Protein AF-A0A2E0KTQ9-F1 (afdb_monomer_lite)

pLDDT: mean 81.31, std 12.9, range [50.94, 97.25]

Foldseek 3Di:
DDPPVVVVVVCDPVNVVVVVVVVVVVVVVVVVVVVVVVVCVCVVDNPQDFDKDKDDFPDDDDPDPDGGDIDIDTPGGDDDPPDD

Radius of gyration: 31.19 Å; chains: 1; bounding box: 53×26×88 Å

Secondary structure (DSSP, 8-state):
--SSHHHHTT--HHHHHHHHHHHHHHHHHHHHHHHHHHHHHHHSS-----EEEEE--SS---SSS-PPPPEEEEEES-------

Structure (mmCIF, N/CA/C/O backbone):
data_AF-A0A2E0KTQ9-F1
#
_entry.id   AF-A0A2E0KTQ9-F1
#
loop_
_atom_site.group_PDB
_atom_site.id
_atom_site.type_symbol
_atom_site.label_atom_id
_atom_site.label_alt_id
_atom_site.label_comp_id
_atom_site.label_asym_id
_atom_site.label_entity_id
_atom_site.label_seq_id
_atom_site.pdbx_PDB_ins_code
_atom_site.Cartn_x
_atom_site.Cartn_y
_atom_site.Cartn_z
_atom_site.occupancy
_atom_site.B_iso_or_equiv
_atom_site.auth_seq_id
_atom_site.auth_comp_id
_atom_site.auth_asym_id
_atom_site.auth_atom_id
_atom_site.pdbx_PDB_model_num
ATOM 1 N N . MET A 1 1 ? -1.954 13.725 50.346 1.00 50.94 1 MET A N 1
ATOM 2 C CA . MET A 1 1 ? -2.566 12.419 50.662 1.00 50.94 1 MET A CA 1
ATOM 3 C C . MET A 1 1 ? -3.179 11.870 49.382 1.00 50.94 1 MET A C 1
ATOM 5 O O . MET A 1 1 ? -4.112 12.471 48.872 1.00 50.94 1 MET A O 1
ATOM 9 N N . ASN A 1 2 ? -2.536 10.830 48.843 1.00 55.66 2 ASN A N 1
ATOM 10 C CA . ASN A 1 2 ? -2.932 9.873 47.800 1.00 55.66 2 ASN A CA 1
ATOM 11 C C . ASN A 1 2 ? -4.013 10.268 46.787 1.00 55.66 2 ASN A C 1
ATOM 13 O O . ASN A 1 2 ? -5.192 9.994 46.991 1.00 55.66 2 ASN A O 1
ATOM 17 N N . ASN A 1 3 ? -3.573 10.752 45.624 1.00 61.62 3 ASN A N 1
ATOM 18 C CA . ASN A 1 3 ? -4.342 10.612 44.382 1.00 61.62 3 ASN A CA 1
ATOM 19 C C . ASN A 1 3 ? -3.951 9.347 43.590 1.00 61.62 3 ASN A C 1
ATOM 21 O O . ASN A 1 3 ? -4.633 8.987 42.639 1.00 61.62 3 ASN A O 1
ATOM 25 N N . GLU A 1 4 ? -2.876 8.666 43.995 1.00 60.59 4 GLU A N 1
ATOM 26 C CA . GLU A 1 4 ? -2.304 7.509 43.294 1.00 60.59 4 GLU A CA 1
ATOM 27 C C . GLU A 1 4 ? -3.163 6.245 43.491 1.00 60.59 4 GLU A C 1
ATOM 29 O O . GLU A 1 4 ? -3.488 5.569 42.522 1.00 60.59 4 GLU A O 1
ATOM 34 N N . ASN A 1 5 ? -3.703 6.019 44.696 1.00 58.00 5 ASN A N 1
ATOM 35 C CA . ASN A 1 5 ? -4.533 4.836 44.991 1.00 58.00 5 ASN A CA 1
ATOM 36 C C . ASN A 1 5 ? -5.976 4.910 44.448 1.00 58.00 5 ASN A C 1
ATOM 38 O O . ASN A 1 5 ? -6.700 3.921 44.492 1.00 58.00 5 ASN A O 1
ATOM 42 N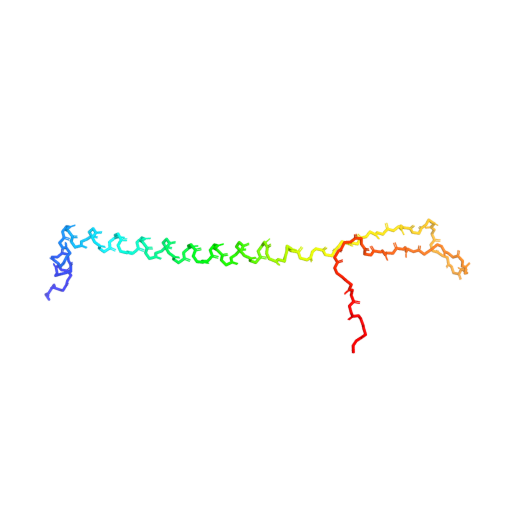 N . ARG A 1 6 ? -6.436 6.073 43.959 1.00 58.44 6 ARG A N 1
ATOM 43 C CA . ARG A 1 6 ? -7.812 6.235 43.438 1.00 58.44 6 ARG A CA 1
ATOM 44 C C . ARG A 1 6 ? -7.958 5.797 41.981 1.00 58.44 6 ARG A C 1
ATOM 46 O O . ARG A 1 6 ? -9.076 5.578 41.530 1.00 58.44 6 ARG A O 1
ATOM 53 N N . ASN A 1 7 ? -6.848 5.702 41.248 1.00 62.06 7 ASN A N 1
ATOM 54 C CA . ASN A 1 7 ? -6.849 5.286 39.846 1.00 62.06 7 ASN A CA 1
ATOM 55 C C . ASN A 1 7 ? -6.839 3.753 39.715 1.00 62.06 7 ASN A C 1
ATOM 57 O O . ASN A 1 7 ? -7.439 3.204 38.798 1.00 62.06 7 ASN A O 1
ATOM 61 N N . GLU A 1 8 ? -6.225 3.064 40.680 1.00 64.81 8 GLU A N 1
ATOM 62 C CA . GLU A 1 8 ? -6.225 1.598 40.786 1.00 64.81 8 GLU A CA 1
ATOM 63 C C . GLU A 1 8 ? -7.606 1.053 41.193 1.00 64.81 8 GLU A C 1
ATOM 65 O O . GLU A 1 8 ? -8.020 0.004 40.710 1.00 64.81 8 GLU A O 1
ATOM 70 N N . GLU A 1 9 ? -8.365 1.799 42.005 1.00 63.12 9 GLU A N 1
ATOM 71 C CA . GLU A 1 9 ? -9.752 1.467 42.375 1.00 63.12 9 GLU A CA 1
ATOM 72 C C . GLU A 1 9 ? -10.773 1.816 41.267 1.00 63.12 9 GLU A C 1
ATOM 74 O O . GLU A 1 9 ? -11.873 1.265 41.229 1.00 63.12 9 GLU A O 1
ATOM 79 N N . ALA A 1 10 ? -10.416 2.698 40.322 1.00 62.91 10 ALA A N 1
ATOM 80 C CA . ALA A 1 10 ? -11.299 3.118 39.228 1.00 62.91 10 ALA A CA 1
ATOM 81 C C . ALA A 1 10 ? -11.413 2.084 38.090 1.00 62.91 10 ALA A C 1
ATOM 83 O O . ALA A 1 10 ? -12.359 2.133 37.298 1.00 62.91 10 ALA A O 1
ATOM 84 N N . VAL A 1 11 ? -10.473 1.138 37.997 1.00 63.53 11 VAL A N 1
ATOM 85 C CA . VAL A 1 11 ? -10.433 0.134 36.929 1.00 63.53 11 VAL A CA 1
ATOM 86 C C . VAL A 1 11 ? -10.976 -1.198 37.453 1.00 63.53 11 VAL A C 1
ATOM 88 O O . VAL A 1 11 ? -10.246 -2.061 37.929 1.00 63.53 11 VAL A O 1
ATOM 91 N N . SER A 1 12 ? -12.294 -1.381 37.354 1.00 84.12 12 SER A N 1
ATOM 92 C CA . SER A 1 12 ? -12.933 -2.678 37.625 1.00 84.12 12 SER A CA 1
ATOM 93 C C . SER A 1 12 ? -12.428 -3.747 36.640 1.00 84.12 12 SER A C 1
ATOM 95 O O . SER A 1 12 ? -12.241 -3.422 35.465 1.00 84.12 12 SER A O 1
ATOM 97 N N . PRO A 1 13 ? -12.282 -5.027 37.044 1.00 85.12 13 PRO A N 1
ATOM 98 C CA . PRO A 1 13 ? -11.832 -6.111 36.162 1.00 85.12 13 PRO A CA 1
ATOM 99 C C . PRO A 1 13 ? -12.603 -6.206 34.839 1.00 85.12 13 PRO A C 1
ATOM 101 O O . PRO A 1 13 ? -12.030 -6.520 33.802 1.00 85.12 13 PRO A O 1
ATOM 104 N N . VAL A 1 14 ? -13.900 -5.894 34.858 1.00 90.06 14 VAL A N 1
ATOM 105 C CA . VAL A 1 14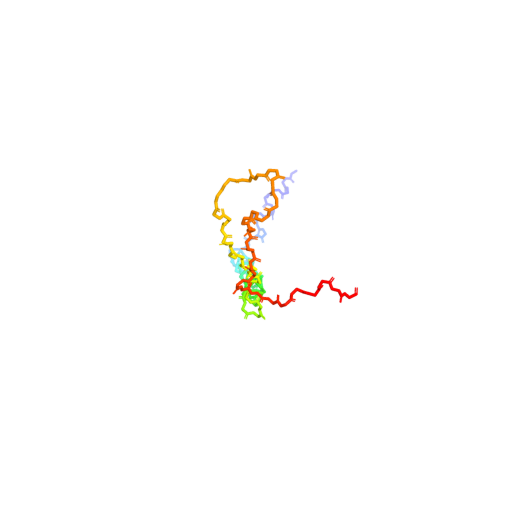 ? -14.755 -5.892 33.659 1.00 90.06 14 VAL A CA 1
ATOM 106 C C . VAL A 1 14 ? -14.562 -4.624 32.825 1.00 90.06 14 VAL A C 1
ATOM 108 O O . VAL A 1 14 ? -14.608 -4.661 31.601 1.00 90.06 14 VAL A O 1
ATOM 111 N N . ILE A 1 15 ? -14.321 -3.485 33.471 1.00 90.44 15 ILE A N 1
ATOM 112 C CA . ILE A 1 15 ? -14.057 -2.226 32.763 1.00 90.44 15 ILE A CA 1
ATOM 113 C C . ILE A 1 15 ? -12.687 -2.302 32.077 1.00 90.44 15 ILE A C 1
ATOM 115 O O . ILE A 1 15 ? -12.546 -1.867 30.936 1.00 90.44 15 ILE A O 1
ATOM 119 N N . ALA A 1 16 ? -11.707 -2.941 32.719 1.00 89.69 16 ALA A N 1
ATOM 120 C CA . ALA A 1 16 ? -10.382 -3.186 32.159 1.00 89.69 16 ALA A CA 1
ATOM 121 C C . ALA A 1 16 ? -10.448 -3.957 30.834 1.00 89.69 16 ALA A C 1
ATOM 123 O O . ALA A 1 16 ? -9.807 -3.577 29.853 1.00 89.69 16 ALA A O 1
ATOM 124 N N . THR A 1 17 ? -11.248 -5.025 30.789 1.00 92.50 17 THR A N 1
ATOM 125 C CA . THR A 1 17 ? -11.366 -5.863 29.592 1.00 92.50 17 THR A CA 1
ATOM 126 C C . THR A 1 17 ? -12.083 -5.135 28.465 1.00 92.50 17 THR A C 1
ATOM 128 O O . THR A 1 17 ? -11.631 -5.204 27.324 1.00 92.50 17 THR A O 1
ATOM 131 N N . ILE A 1 18 ? -13.141 -4.377 28.766 1.00 93.06 18 ILE A N 1
ATOM 132 C CA . ILE A 1 18 ? -13.845 -3.567 27.763 1.00 93.06 18 ILE A CA 1
ATOM 133 C C . ILE A 1 18 ? -12.900 -2.533 27.144 1.00 93.06 18 ILE A C 1
ATOM 135 O O . ILE A 1 18 ? -12.864 -2.407 25.923 1.00 93.06 18 ILE A O 1
ATOM 139 N N . LEU A 1 19 ? -12.103 -1.831 27.956 1.00 91.12 19 LEU A N 1
ATOM 140 C CA . LEU A 1 19 ? -11.145 -0.840 27.459 1.00 91.12 19 LEU A CA 1
ATOM 141 C C . LEU A 1 19 ? -10.056 -1.478 26.587 1.00 91.12 19 LEU A C 1
ATOM 143 O O . LEU A 1 19 ? -9.746 -0.962 25.514 1.00 91.12 19 LEU A O 1
ATOM 147 N N . MET A 1 20 ? -9.516 -2.624 27.005 1.00 92.06 20 MET A N 1
ATOM 148 C CA . MET A 1 20 ? -8.513 -3.359 26.230 1.00 92.06 20 MET A CA 1
ATOM 149 C C . MET A 1 20 ? -9.068 -3.800 24.868 1.00 92.06 20 MET A C 1
ATOM 151 O O . MET A 1 20 ? -8.447 -3.565 23.828 1.00 92.06 20 MET A O 1
ATOM 155 N N . VAL A 1 21 ? -10.255 -4.412 24.862 1.00 95.00 21 VAL A N 1
ATOM 156 C CA . VAL A 1 21 ? -10.892 -4.887 23.629 1.00 95.00 21 VAL A CA 1
ATOM 157 C C . VAL A 1 21 ? -11.244 -3.706 22.728 1.00 95.00 21 VAL A C 1
ATOM 159 O O . VAL A 1 21 ? -10.931 -3.741 21.542 1.00 95.00 21 VAL A O 1
ATOM 162 N N . ALA A 1 22 ? -11.795 -2.625 23.280 1.00 95.31 22 ALA A N 1
ATOM 163 C CA . ALA A 1 22 ? -12.121 -1.429 22.512 1.00 95.31 22 ALA A CA 1
ATOM 164 C C . ALA A 1 22 ? -10.897 -0.868 21.772 1.00 95.31 22 ALA A C 1
ATOM 166 O O . ALA A 1 22 ? -10.974 -0.601 20.574 1.00 95.31 22 ALA A O 1
ATOM 167 N N . ILE A 1 23 ? -9.748 -0.755 22.444 1.00 94.81 23 ILE A N 1
ATOM 168 C CA . ILE A 1 23 ? -8.521 -0.245 21.818 1.00 94.81 23 ILE A CA 1
ATOM 169 C C . ILE A 1 23 ? -8.025 -1.197 20.722 1.00 94.81 23 ILE A C 1
ATOM 171 O O . ILE A 1 23 ? -7.672 -0.746 19.635 1.00 94.81 23 ILE A O 1
ATOM 175 N N . THR A 1 24 ? -8.021 -2.511 20.965 1.00 95.94 24 THR A N 1
ATOM 176 C CA . THR A 1 24 ? -7.549 -3.484 19.959 1.00 95.94 24 THR A CA 1
ATOM 177 C C . THR A 1 24 ? -8.419 -3.514 18.705 1.00 95.94 24 THR A C 1
ATOM 179 O O . THR A 1 24 ? -7.880 -3.559 17.601 1.00 95.94 24 THR A O 1
ATOM 182 N N . VAL A 1 25 ? -9.742 -3.410 18.846 1.00 96.50 25 VAL A N 1
ATOM 183 C CA . VAL A 1 25 ? -10.666 -3.323 17.705 1.00 96.50 25 VAL A CA 1
ATOM 184 C C . VAL A 1 25 ? -10.409 -2.050 16.897 1.00 96.50 25 VAL A C 1
ATOM 186 O O . VAL A 1 25 ? -10.370 -2.102 15.669 1.00 96.50 25 VAL A O 1
ATOM 189 N N . VAL A 1 26 ? -10.173 -0.920 17.571 1.00 96.94 26 VAL A N 1
ATOM 190 C CA . VAL A 1 26 ? -9.842 0.347 16.904 1.00 96.94 26 VAL A CA 1
ATOM 191 C C . VAL A 1 26 ? -8.518 0.238 16.146 1.00 96.94 26 VAL A C 1
ATOM 193 O O . VAL A 1 26 ? -8.469 0.589 14.970 1.00 96.94 26 VAL A O 1
ATOM 196 N N . LEU A 1 27 ? -7.463 -0.290 16.773 1.00 97.25 27 LEU A N 1
ATOM 197 C CA . LEU A 1 27 ? -6.161 -0.469 16.120 1.00 97.25 27 LEU A CA 1
ATOM 198 C C . LEU A 1 27 ? -6.247 -1.418 14.919 1.00 97.25 27 LEU A C 1
ATOM 200 O O . LEU A 1 27 ? -5.671 -1.125 13.875 1.00 97.25 27 LEU A O 1
ATOM 204 N N . ALA A 1 28 ? -7.000 -2.515 15.037 1.00 96.88 28 ALA A N 1
ATOM 205 C CA . ALA A 1 28 ? -7.238 -3.436 13.929 1.00 96.88 28 ALA A CA 1
ATOM 206 C C . ALA A 1 28 ? -7.997 -2.758 12.777 1.00 96.88 28 ALA A C 1
ATOM 208 O O . ALA A 1 28 ? -7.642 -2.952 11.617 1.00 96.88 28 ALA A O 1
ATOM 209 N N . GLY A 1 29 ? -8.995 -1.923 13.082 1.00 96.88 29 GLY A N 1
ATOM 210 C CA . GLY A 1 29 ? -9.726 -1.145 12.082 1.00 96.88 29 GLY A CA 1
ATOM 211 C C . GLY A 1 29 ? -8.846 -0.120 11.361 1.00 96.88 29 GLY A C 1
ATOM 212 O O . GLY A 1 29 ? -8.874 -0.045 10.135 1.00 96.88 29 GLY A O 1
ATOM 213 N N . VAL A 1 30 ? -8.018 0.629 12.098 1.00 96.38 30 VAL A N 1
ATOM 214 C CA . VAL A 1 30 ? -7.066 1.588 11.508 1.00 96.38 30 VAL A CA 1
ATOM 215 C C . VAL A 1 30 ? -6.043 0.868 10.630 1.00 96.38 30 VAL A C 1
ATOM 217 O O . VAL A 1 30 ? -5.801 1.297 9.503 1.00 96.38 30 VAL A O 1
ATOM 220 N N . LEU A 1 31 ? -5.485 -0.250 11.106 1.00 95.44 31 LEU A N 1
ATOM 221 C CA . LEU A 1 31 ? -4.567 -1.072 10.316 1.00 95.44 31 LEU A CA 1
ATOM 222 C C . LEU A 1 31 ? -5.234 -1.644 9.066 1.00 95.44 31 LEU A C 1
ATOM 224 O O . LEU A 1 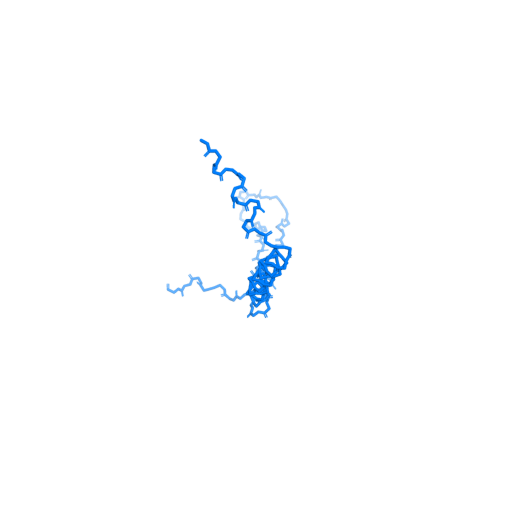31 ? -4.593 -1.679 8.023 1.00 95.44 31 LEU A O 1
ATOM 228 N N . TYR A 1 32 ? -6.499 -2.058 9.143 1.00 95.25 32 TYR A N 1
ATOM 229 C CA . TYR A 1 32 ? -7.243 -2.551 7.986 1.00 95.25 32 TYR A CA 1
ATOM 230 C C . TYR A 1 32 ? -7.411 -1.468 6.919 1.00 95.25 32 TYR A C 1
ATOM 232 O O . TYR A 1 32 ? -7.115 -1.713 5.754 1.00 95.25 32 TYR A O 1
ATOM 240 N N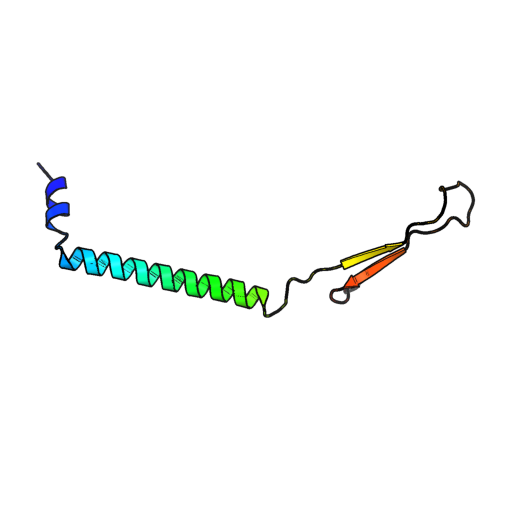 . VAL A 1 33 ? -7.839 -0.262 7.307 1.00 93.81 33 VAL A N 1
ATOM 241 C CA . VAL A 1 33 ? -7.998 0.856 6.362 1.00 93.81 33 VAL A CA 1
ATOM 242 C C . VAL A 1 33 ? -6.650 1.247 5.758 1.00 93.81 33 VAL A C 1
ATOM 244 O O . VAL A 1 33 ? -6.556 1.434 4.547 1.00 93.81 33 VAL A O 1
ATOM 247 N N . TRP A 1 34 ? -5.597 1.314 6.575 1.00 92.00 34 TRP A N 1
ATOM 248 C CA . TRP A 1 34 ? -4.248 1.619 6.103 1.00 92.00 34 TRP A CA 1
ATOM 249 C C . TRP A 1 34 ? -3.720 0.556 5.131 1.00 92.00 34 TRP A C 1
ATOM 251 O O . TRP A 1 34 ? -3.259 0.892 4.043 1.00 92.00 34 TRP A O 1
ATOM 261 N N . ALA A 1 35 ? -3.851 -0.725 5.477 1.00 89.19 35 ALA A N 1
ATOM 262 C CA . ALA A 1 35 ? -3.440 -1.828 4.616 1.00 89.19 35 ALA A CA 1
ATOM 263 C C . ALA A 1 35 ? -4.274 -1.894 3.331 1.00 89.19 35 ALA A C 1
ATOM 265 O O . ALA A 1 35 ? -3.723 -2.170 2.273 1.00 89.19 35 ALA A O 1
ATOM 266 N N . SER A 1 36 ? -5.576 -1.607 3.398 1.00 88.44 36 SER A N 1
ATOM 267 C CA . SER A 1 36 ? -6.440 -1.534 2.217 1.00 88.44 36 SER A CA 1
ATOM 268 C C . SER A 1 36 ? -6.034 -0.388 1.300 1.00 88.44 36 SER A C 1
ATOM 270 O O . SER A 1 36 ? -6.016 -0.581 0.094 1.00 88.44 36 SER A O 1
ATOM 272 N N . SER A 1 37 ? -5.683 0.778 1.849 1.00 82.75 37 SER A N 1
ATOM 273 C CA . SER A 1 37 ? -5.187 1.908 1.058 1.00 82.75 37 SER A CA 1
ATOM 274 C C . SER A 1 37 ? -3.846 1.591 0.400 1.00 82.75 37 SER A C 1
ATOM 276 O O . SER A 1 37 ? -3.647 1.948 -0.752 1.00 82.75 37 SER A O 1
ATOM 278 N N . LEU A 1 38 ? -2.943 0.904 1.107 1.00 82.94 38 LEU A N 1
ATOM 279 C CA . LEU A 1 38 ? -1.668 0.449 0.548 1.00 82.94 38 LEU A CA 1
ATOM 280 C C . LEU A 1 38 ? -1.870 -0.621 -0.535 1.00 82.94 38 LEU A C 1
ATOM 282 O O . LEU A 1 38 ? -1.181 -0.625 -1.549 1.00 82.94 38 LEU A O 1
ATOM 286 N N . ALA A 1 39 ? -2.811 -1.537 -0.314 1.00 79.81 39 ALA A N 1
ATOM 287 C CA . ALA A 1 39 ? -3.131 -2.591 -1.263 1.00 79.81 39 ALA A CA 1
ATOM 288 C C . ALA A 1 39 ? -3.773 -2.023 -2.535 1.00 79.81 39 ALA A C 1
ATOM 290 O O . ALA A 1 39 ? -3.395 -2.432 -3.630 1.00 79.81 39 ALA A O 1
ATOM 291 N N . ASP A 1 40 ? -4.694 -1.070 -2.404 1.00 74.31 40 ASP A N 1
ATOM 292 C CA . ASP A 1 40 ? -5.331 -0.394 -3.539 1.00 74.31 40 ASP A CA 1
ATOM 293 C C . ASP A 1 40 ? -4.297 0.391 -4.363 1.00 74.31 40 ASP A C 1
ATOM 295 O O . ASP A 1 40 ? -4.222 0.217 -5.576 1.00 74.31 40 ASP A O 1
ATOM 299 N N . ASP A 1 41 ? -3.386 1.114 -3.703 1.00 66.25 41 ASP A N 1
ATOM 300 C CA . ASP A 1 41 ? -2.245 1.782 -4.352 1.00 66.25 41 ASP A CA 1
ATOM 301 C C . ASP A 1 41 ? -1.317 0.778 -5.069 1.00 66.25 41 ASP A C 1
ATOM 303 O O . ASP A 1 41 ? -0.789 1.044 -6.143 1.00 66.25 41 ASP A O 1
ATOM 307 N N . SER A 1 42 ? -1.182 -0.441 -4.536 1.00 61.00 42 SER A N 1
ATOM 308 C CA . SER A 1 42 ? -0.398 -1.507 -5.177 1.00 61.00 42 SER A CA 1
ATOM 309 C C . SER A 1 42 ? -1.127 -2.279 -6.289 1.00 61.00 42 SER A C 1
ATOM 311 O O . SER A 1 42 ? -0.477 -3.013 -7.034 1.00 61.00 42 SER A O 1
ATOM 313 N N . THR A 1 43 ? -2.457 -2.161 -6.406 1.00 59.56 43 THR A N 1
ATOM 314 C CA . THR A 1 43 ? -3.279 -2.978 -7.327 1.00 59.56 43 THR A CA 1
ATOM 315 C C . THR A 1 43 ? -4.058 -2.169 -8.370 1.00 59.56 43 THR A C 1
ATOM 317 O O . THR A 1 43 ? -4.465 -2.749 -9.377 1.00 59.56 43 THR A O 1
ATOM 320 N N . GLY A 1 44 ? -4.221 -0.854 -8.187 1.00 58.06 44 GLY A N 1
ATOM 321 C CA . GLY A 1 44 ? -4.923 0.055 -9.108 1.00 58.06 44 GLY A CA 1
ATOM 322 C C . GLY A 1 44 ? -4.041 0.762 -10.147 1.00 58.06 44 GLY A C 1
ATOM 323 O O . GLY A 1 44 ? -4.554 1.340 -11.101 1.00 58.06 44 GLY A O 1
ATOM 324 N N . GLY A 1 45 ? -2.725 0.675 -9.995 1.00 58.47 45 GLY A N 1
ATOM 325 C CA . GLY A 1 45 ? -1.715 1.220 -10.900 1.00 58.47 45 GLY A CA 1
ATOM 326 C C . GLY A 1 45 ? -0.388 0.662 -10.428 1.00 58.47 45 GLY A C 1
ATOM 327 O O . GLY A 1 45 ? 0.298 1.279 -9.623 1.00 58.47 45 GLY A O 1
ATOM 328 N N . GLY A 1 46 ? -0.137 -0.605 -10.770 1.00 62.31 46 GLY A N 1
ATOM 329 C CA . GLY A 1 46 ? 1.012 -1.337 -10.252 1.00 62.31 46 GLY A CA 1
ATOM 330 C C . GLY A 1 46 ? 2.271 -0.530 -10.509 1.00 62.31 46 GLY A C 1
ATOM 331 O O . GLY A 1 46 ? 2.488 -0.192 -11.662 1.00 62.31 46 GLY A O 1
ATOM 332 N N . LEU A 1 47 ? 3.017 -0.221 -9.436 1.00 66.06 47 LEU A N 1
ATOM 333 C CA . LEU A 1 47 ? 4.307 0.480 -9.424 1.00 66.06 47 LEU A CA 1
ATOM 334 C C . LEU A 1 47 ? 4.792 0.787 -10.844 1.00 66.06 47 LEU A C 1
ATOM 336 O O . LEU A 1 47 ? 5.277 -0.137 -11.499 1.00 66.06 47 LEU A O 1
ATOM 340 N N . ASP A 1 48 ? 4.650 2.034 -11.304 1.00 69.25 48 ASP A N 1
ATOM 341 C CA . ASP A 1 48 ? 5.055 2.435 -12.655 1.00 69.25 48 ASP A CA 1
ATOM 342 C C . ASP A 1 48 ? 6.577 2.302 -12.793 1.00 69.25 48 ASP A C 1
ATOM 344 O O . ASP A 1 48 ? 7.356 3.240 -12.595 1.00 69.25 48 ASP A O 1
ATOM 348 N N . THR A 1 49 ? 7.033 1.080 -13.055 1.00 75.81 49 THR A N 1
ATOM 349 C CA . THR A 1 49 ? 8.439 0.772 -13.231 1.00 75.81 49 THR A CA 1
ATOM 350 C C . THR A 1 49 ? 8.806 1.123 -14.654 1.00 75.81 49 THR A C 1
ATOM 352 O O . THR A 1 49 ? 8.490 0.393 -15.594 1.00 75.81 49 THR A O 1
ATOM 355 N N . TYR A 1 50 ? 9.523 2.229 -14.797 1.00 85.12 50 TYR A N 1
ATOM 356 C CA . TYR A 1 50 ? 10.193 2.565 -16.038 1.00 85.12 50 TYR A CA 1
ATOM 357 C C . TYR A 1 50 ? 11.435 1.686 -16.150 1.00 85.12 50 TYR A C 1
ATOM 359 O O . TYR A 1 50 ? 12.380 1.829 -15.368 1.00 85.12 50 TYR A O 1
ATOM 367 N N . GLN A 1 51 ? 11.426 0.750 -17.095 1.00 87.75 51 GLN A N 1
ATOM 368 C CA . GLN A 1 51 ? 12.611 -0.049 -17.395 1.00 87.75 51 GLN A CA 1
ATOM 369 C C . GLN A 1 51 ? 13.309 0.501 -18.627 1.00 87.75 51 GLN A C 1
ATOM 371 O O . GLN A 1 51 ? 12.675 0.791 -19.641 1.00 87.75 51 GLN A O 1
ATOM 376 N N . PHE A 1 52 ? 14.632 0.602 -18.536 1.00 90.38 52 PHE A N 1
ATOM 377 C CA . PHE A 1 52 ? 15.496 1.014 -19.630 1.00 90.38 52 PHE A CA 1
ATOM 378 C C . PHE A 1 52 ? 16.487 -0.101 -19.925 1.00 90.38 52 PHE A C 1
ATOM 380 O O . PHE A 1 52 ? 17.093 -0.659 -19.011 1.00 90.38 52 PHE A O 1
ATOM 387 N N . SER A 1 53 ? 16.651 -0.414 -21.206 1.00 92.06 53 SER A N 1
ATOM 388 C CA . SER A 1 53 ? 17.723 -1.279 -21.684 1.00 92.06 53 SER A CA 1
ATOM 389 C C . SER A 1 53 ? 18.672 -0.468 -22.544 1.00 92.06 53 SER A C 1
ATOM 391 O O . SER A 1 53 ? 18.222 0.261 -23.437 1.00 92.06 53 SER A O 1
ATOM 393 N N . ASP A 1 54 ? 19.965 -0.642 -22.320 1.00 91.75 54 ASP A N 1
ATOM 394 C CA . ASP A 1 54 ? 21.005 -0.095 -23.170 1.00 91.75 54 ASP A CA 1
ATOM 395 C C . ASP A 1 54 ? 21.637 -1.173 -24.064 1.00 91.75 54 ASP A C 1
ATOM 397 O O . ASP A 1 54 ? 21.649 -2.370 -23.762 1.00 91.75 54 ASP A O 1
ATOM 401 N N . ARG A 1 55 ? 22.138 -0.736 -25.216 1.00 88.19 55 ARG A N 1
ATOM 402 C CA . ARG A 1 55 ? 23.127 -1.468 -26.002 1.00 88.19 55 ARG A CA 1
ATOM 403 C C . ARG A 1 55 ? 24.357 -0.597 -26.100 1.00 88.19 55 ARG A C 1
ATOM 405 O O . ARG A 1 55 ? 24.289 0.499 -26.661 1.00 88.19 55 ARG A O 1
ATOM 412 N N . ASP A 1 56 ? 25.445 -1.118 -25.557 1.00 86.81 56 ASP A N 1
ATOM 413 C CA . ASP A 1 56 ? 26.732 -0.446 -25.556 1.00 86.81 56 ASP A CA 1
ATOM 414 C C . ASP A 1 56 ? 27.250 -0.199 -26.982 1.00 86.81 56 ASP A C 1
ATOM 416 O O . ASP A 1 56 ? 26.939 -0.935 -27.930 1.00 86.81 56 ASP A O 1
ATOM 420 N N . ALA A 1 57 ? 28.056 0.848 -27.121 1.00 85.06 57 ALA A N 1
ATOM 421 C CA . ALA A 1 57 ? 28.770 1.154 -28.344 1.00 85.06 57 ALA A CA 1
ATOM 422 C C . ALA A 1 57 ? 30.002 0.246 -28.449 1.00 85.06 57 ALA A C 1
ATOM 424 O O . ALA A 1 57 ? 30.885 0.255 -27.597 1.00 85.06 57 ALA A O 1
ATOM 425 N N . ALA A 1 58 ? 30.088 -0.554 -29.512 1.00 79.38 58 ALA A N 1
ATOM 426 C CA . ALA A 1 58 ? 31.256 -1.397 -29.732 1.00 79.38 58 ALA A CA 1
ATOM 427 C C . ALA A 1 58 ? 32.470 -0.545 -30.143 1.00 79.38 58 ALA A C 1
ATOM 429 O O . ALA A 1 58 ? 32.499 -0.026 -31.257 1.00 79.38 58 ALA A O 1
ATOM 430 N N . GLY A 1 59 ? 33.493 -0.461 -29.287 1.00 79.31 59 GLY A N 1
ATOM 431 C CA . GLY A 1 59 ? 34.775 0.172 -29.618 1.00 79.31 59 GLY A CA 1
ATOM 432 C C . GLY A 1 59 ? 35.265 1.168 -28.569 1.00 79.31 59 GLY A C 1
ATOM 433 O O . GLY A 1 59 ? 34.766 1.215 -27.451 1.00 79.31 59 GLY A O 1
ATOM 434 N N . SER A 1 60 ? 36.301 1.934 -28.913 1.00 83.88 60 SER A N 1
ATOM 435 C CA . SER A 1 60 ? 36.799 3.049 -28.101 1.00 83.88 60 SER A CA 1
ATOM 436 C C . SER A 1 60 ? 36.499 4.359 -28.810 1.00 83.88 60 SER A C 1
ATOM 438 O O . SER A 1 60 ? 36.714 4.456 -30.019 1.00 83.88 60 SER A O 1
ATOM 440 N N . MET A 1 61 ? 36.077 5.365 -28.044 1.00 85.06 61 MET A N 1
ATOM 441 C CA . MET A 1 61 ? 35.789 6.690 -28.584 1.00 85.06 61 MET A CA 1
ATOM 442 C C . MET A 1 61 ? 37.017 7.274 -29.281 1.00 85.06 61 MET A C 1
ATOM 444 O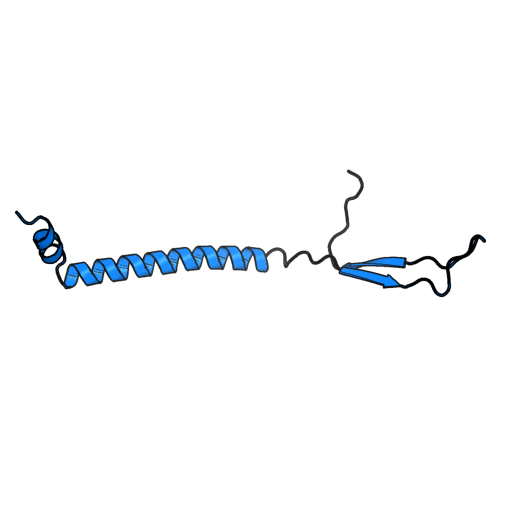 O . MET A 1 61 ? 38.144 7.160 -28.790 1.00 85.06 61 MET A O 1
ATOM 448 N N . SER A 1 62 ? 36.792 7.912 -30.428 1.00 85.38 62 SER A N 1
ATOM 449 C CA . SER A 1 62 ? 37.847 8.536 -31.224 1.00 85.38 62 SER A CA 1
ATOM 450 C C . SER A 1 62 ? 37.508 9.987 -31.548 1.00 85.38 62 SER A C 1
ATOM 452 O O . SER A 1 62 ? 36.345 10.380 -31.549 1.00 85.38 62 SER A O 1
ATOM 454 N N . GLU A 1 63 ? 38.526 10.782 -31.872 1.00 86.19 63 GLU A N 1
ATOM 455 C CA . GLU A 1 63 ? 38.340 12.155 -32.365 1.00 86.19 63 GLU A CA 1
ATOM 456 C C . GLU A 1 63 ? 37.830 12.198 -33.823 1.00 86.19 63 GLU A C 1
ATOM 458 O O . GLU A 1 63 ? 37.493 13.265 -34.336 1.00 86.19 63 GLU A O 1
ATOM 463 N N . ALA A 1 64 ? 37.766 11.045 -34.502 1.00 85.88 64 ALA A N 1
ATOM 464 C CA . ALA A 1 64 ? 37.185 10.906 -35.830 1.00 85.88 64 ALA A CA 1
ATOM 465 C C . ALA A 1 64 ? 35.669 10.647 -35.756 1.00 85.88 64 ALA A C 1
ATOM 467 O O . ALA A 1 64 ? 35.151 10.085 -34.794 1.00 85.88 64 ALA A O 1
ATOM 468 N N . GLY A 1 65 ? 34.944 11.045 -36.805 1.00 84.12 65 GLY A N 1
ATOM 469 C CA . GLY A 1 65 ? 33.513 10.762 -36.925 1.00 84.12 65 GLY A CA 1
ATOM 470 C C . GLY A 1 65 ? 33.223 9.289 -37.233 1.00 84.12 65 GLY A C 1
ATOM 471 O O . GLY A 1 65 ? 34.051 8.595 -37.819 1.00 84.12 65 GLY A O 1
ATOM 472 N N . GLY A 1 66 ? 32.010 8.840 -36.897 1.00 82.81 66 GLY A N 1
ATOM 473 C CA . GLY A 1 66 ? 31.526 7.490 -37.214 1.00 82.81 66 GLY A CA 1
ATOM 474 C C . GLY A 1 66 ? 31.683 6.456 -36.097 1.00 82.81 66 GLY A C 1
ATOM 475 O O . GLY A 1 66 ? 31.562 5.267 -36.376 1.00 82.81 66 GLY A O 1
ATOM 476 N N . ASP A 1 67 ? 31.945 6.891 -34.863 1.00 88.94 67 ASP A N 1
ATOM 477 C CA . ASP A 1 67 ? 31.943 6.007 -33.696 1.00 88.94 67 ASP A CA 1
ATOM 478 C C . ASP A 1 67 ? 30.556 5.387 -33.443 1.00 88.94 67 ASP A C 1
ATOM 480 O O . ASP A 1 67 ? 29.517 5.944 -33.824 1.00 88.94 67 ASP A O 1
ATOM 484 N N . GLY A 1 68 ? 30.549 4.221 -32.799 1.00 86.12 68 GLY A N 1
ATOM 485 C CA . GLY A 1 68 ? 29.326 3.588 -32.328 1.00 86.12 68 GLY A CA 1
ATOM 486 C C . GLY A 1 68 ? 28.620 4.474 -31.301 1.00 86.12 68 GLY A C 1
ATOM 487 O O . GLY A 1 68 ? 29.253 5.121 -30.474 1.00 86.12 68 GLY A O 1
ATOM 488 N N . LEU A 1 69 ? 27.288 4.500 -31.342 1.00 86.31 69 LEU A N 1
ATOM 489 C CA . LEU A 1 69 ? 26.480 5.211 -30.353 1.00 86.31 69 LEU A CA 1
ATOM 490 C C .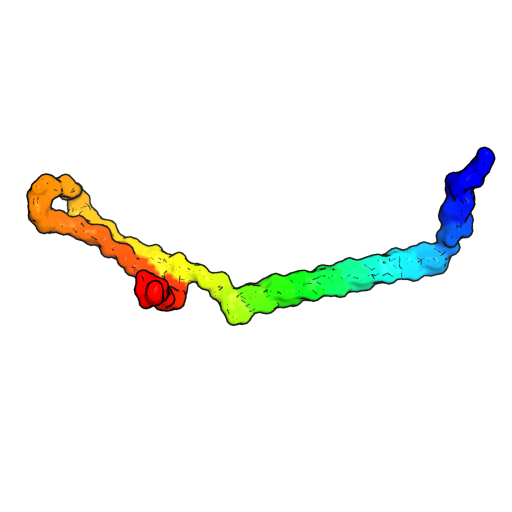 LEU A 1 69 ? 25.861 4.216 -29.377 1.00 86.31 69 LEU A C 1
ATOM 492 O O . LEU A 1 69 ? 25.407 3.146 -29.787 1.00 86.31 69 LEU A O 1
ATOM 496 N N . VAL A 1 70 ? 25.790 4.603 -28.102 1.00 89.69 70 VAL A N 1
ATOM 497 C CA . VAL A 1 70 ? 25.017 3.864 -27.101 1.00 89.69 70 VAL A CA 1
ATOM 498 C C . VAL A 1 70 ? 23.538 4.089 -27.385 1.00 89.69 70 VAL A C 1
ATOM 500 O O . VAL A 1 70 ? 23.076 5.228 -27.489 1.00 89.69 70 VAL A O 1
ATOM 503 N N . HIS A 1 71 ? 22.788 3.002 -27.514 1.00 89.19 71 HIS A N 1
ATOM 504 C CA . HIS A 1 71 ? 21.346 3.062 -27.704 1.00 89.19 71 HIS A CA 1
ATOM 505 C C . HIS A 1 71 ? 20.651 2.759 -26.383 1.00 89.19 71 HIS A C 1
ATOM 507 O O . HIS A 1 71 ? 20.789 1.650 -25.879 1.00 89.19 71 HIS A O 1
ATOM 513 N N . VAL A 1 72 ? 19.879 3.708 -25.853 1.00 90.50 72 VAL A N 1
ATOM 514 C CA . VAL A 1 72 ? 19.045 3.505 -24.661 1.00 90.50 72 VAL A CA 1
ATOM 515 C C . VAL A 1 72 ? 17.584 3.571 -25.076 1.00 90.50 72 VAL A C 1
ATOM 517 O O . VAL A 1 72 ? 17.151 4.560 -25.669 1.00 90.50 72 VAL A O 1
ATOM 520 N N . ALA A 1 73 ? 16.830 2.523 -24.760 1.00 89.62 73 ALA A N 1
ATOM 521 C CA . ALA A 1 73 ? 15.402 2.444 -25.032 1.00 89.62 73 ALA A CA 1
ATOM 522 C C . ALA A 1 73 ? 14.632 2.100 -23.758 1.00 89.62 73 ALA A C 1
ATOM 524 O O . ALA A 1 73 ? 15.061 1.254 -22.971 1.00 89.62 73 ALA A O 1
ATOM 525 N N . MET A 1 74 ? 13.476 2.739 -23.587 1.00 89.12 74 MET A N 1
ATOM 526 C CA . MET A 1 74 ? 12.502 2.354 -22.577 1.00 89.12 74 MET A CA 1
ATOM 527 C C . MET A 1 74 ? 11.789 1.082 -23.041 1.00 89.12 74 MET A C 1
ATOM 529 O O . MET A 1 74 ? 11.238 1.036 -24.140 1.00 89.12 74 MET A O 1
ATOM 533 N N . THR A 1 75 ? 11.843 0.034 -22.228 1.00 87.94 75 THR A N 1
ATOM 534 C CA . THR A 1 75 ? 11.285 -1.289 -22.543 1.00 87.94 75 THR A CA 1
ATOM 535 C C . THR A 1 75 ? 10.005 -1.592 -21.773 1.00 87.94 75 THR A C 1
ATOM 537 O O . THR A 1 75 ? 9.315 -2.555 -22.108 1.00 87.94 75 THR A O 1
ATOM 540 N N . GLN A 1 76 ? 9.680 -0.793 -20.753 1.00 87.25 76 GLN A N 1
ATOM 541 C CA . GLN A 1 76 ? 8.471 -0.930 -19.943 1.00 87.25 76 GLN A CA 1
ATOM 542 C C . GLN A 1 76 ? 8.096 0.403 -19.290 1.00 87.25 76 GLN A C 1
ATOM 544 O O . GLN A 1 76 ? 8.996 1.128 -18.870 1.00 87.25 76 GLN A O 1
ATOM 549 N N . GLY A 1 77 ? 6.790 0.657 -19.173 1.00 83.00 77 GLY A N 1
ATOM 550 C CA . GLY A 1 77 ? 6.157 1.845 -18.585 1.00 83.00 77 GLY A CA 1
ATOM 551 C C . GLY A 1 77 ? 5.322 2.611 -19.622 1.00 83.00 77 GLY A C 1
ATOM 552 O O . GLY A 1 77 ? 5.264 2.201 -20.782 1.00 83.00 77 GLY A O 1
ATOM 553 N N . ASP A 1 78 ? 4.692 3.706 -19.203 1.00 84.50 78 ASP A N 1
ATOM 554 C CA . ASP A 1 78 ? 3.835 4.536 -20.060 1.00 84.50 78 ASP A CA 1
ATOM 555 C C . ASP A 1 78 ? 4.621 5.545 -20.914 1.00 84.50 78 ASP A C 1
ATOM 557 O O . ASP A 1 78 ? 5.757 5.913 -20.605 1.00 84.50 78 ASP A O 1
ATOM 561 N N . ASP A 1 79 ? 3.996 6.026 -21.994 1.00 80.25 79 ASP A N 1
ATOM 562 C CA . ASP A 1 79 ? 4.596 7.017 -22.888 1.00 80.25 79 ASP A CA 1
ATOM 563 C C . ASP A 1 79 ? 5.005 8.290 -22.125 1.00 80.25 79 ASP A C 1
ATOM 565 O O . ASP A 1 79 ? 4.202 8.955 -21.465 1.00 80.25 79 ASP A O 1
ATOM 569 N N . LEU A 1 80 ? 6.276 8.677 -22.267 1.00 79.38 80 LEU A N 1
ATOM 570 C CA . LEU A 1 80 ? 6.794 9.914 -21.691 1.00 79.38 80 LEU A CA 1
ATOM 571 C C . LEU A 1 80 ? 6.240 11.113 -22.468 1.00 79.38 80 LEU A C 1
ATOM 573 O O . LEU A 1 80 ? 6.627 11.369 -23.609 1.00 79.38 80 LEU A O 1
ATOM 577 N N . SER A 1 81 ? 5.371 11.897 -21.835 1.00 81.94 81 SER A N 1
ATOM 578 C CA . SER A 1 81 ? 4.895 13.163 -22.394 1.00 81.94 81 SER A CA 1
ATOM 579 C C . SER A 1 81 ? 5.950 14.259 -22.208 1.00 81.94 81 SER A C 1
ATOM 581 O O . SER A 1 81 ? 5.913 15.028 -21.252 1.00 81.94 81 SER A O 1
ATOM 583 N N . TRP A 1 82 ? 6.926 14.321 -23.113 1.00 76.62 82 TRP A N 1
ATOM 584 C CA . TRP A 1 82 ? 8.045 15.275 -23.052 1.00 76.62 82 TRP A CA 1
ATOM 585 C C . TRP A 1 82 ? 7.747 16.641 -23.692 1.00 76.62 82 TRP A C 1
ATOM 587 O O . TRP A 1 82 ? 8.579 17.544 -23.624 1.00 76.62 82 TRP A O 1
ATOM 597 N N . ALA A 1 83 ? 6.574 16.810 -24.301 1.00 64.06 83 ALA A N 1
ATOM 598 C CA . ALA A 1 83 ? 6.146 18.069 -24.895 1.00 64.06 83 ALA A CA 1
ATOM 599 C C . ALA A 1 83 ? 4.662 18.306 -24.603 1.00 64.06 83 ALA A C 1
ATOM 601 O O . ALA A 1 83 ? 3.792 17.844 -25.341 1.00 64.06 83 ALA A O 1
ATOM 602 N N . VAL A 1 84 ? 4.396 19.033 -23.518 1.00 54.22 84 VAL A N 1
ATOM 603 C CA . VAL A 1 84 ? 3.135 19.756 -23.312 1.00 54.22 84 VAL A CA 1
ATOM 604 C C . VAL A 1 84 ? 3.468 21.230 -23.176 1.00 54.22 84 VAL A C 1
ATOM 606 O O . VAL A 1 84 ? 4.435 21.531 -22.440 1.00 54.22 84 VAL A O 1
#

Sequence (84 aa):
MNNENRNEEAVSPVIATILMVAITVVLAGVLYVWASSLADDSTGGGLDTYQFSDRDAAGSMSEAGGDGLVHVAMTQGDDLSWAV